Protein AF-A0A382P2Y1-F1 (afdb_monomer_lite)

Secondary structure (DSSP, 8-state):
----GGGS-----SS-SS--HHHHHHHHHHHHHHTTHHHHHHHHTTTSPB-----PPPPSSS---HHHHHHHHHHHHHHHHHHHTT-B------

InterPro domains:
  IPR001412 Aminoacyl-tRNA synthetase, class I, conserved site [PS00178] (58-69)
  IPR002300 Aminoacyl-tRNA synthetase, class Ia [PF00133] (29-94)
  IPR014729 Rossmann-like alpha/beta/alpha sandwich fold [G3DSA:3.40.50.620] (14-94)
  IPR050081 Isoleucine--tRNA ligase [PTHR42765] (2-94)

Organism: NCBI:txid408172

Radius of gyration: 20.78 Å; chains: 1; bounding box: 55×50×34 Å

Sequence (94 aa):
MSDYKSTLNLPATDFPMKANLANREGGFLDEWYDKDLYRQIRQRFKGSPIFVLHDGPPYANGDIHIGHAVNKVLKDVIVKSKTLSGFDAPYVPG

Foldseek 3Di:
DDDCVVVDPDDDDPDDPDPVCVVCVVVVVVVCVVVVVLVVLLVVLPPWAADEDDADADPPDDDDDPVNVVVVVVVVVVLVVCSVVRHNYDDDHD

Structure (mmCIF, N/CA/C/O backbone):
data_AF-A0A382P2Y1-F1
#
_entry.id   AF-A0A382P2Y1-F1
#
loop_
_atom_site.group_PDB
_atom_site.id
_atom_site.type_symbol
_atom_site.label_atom_id
_atom_site.label_alt_id
_atom_site.label_comp_id
_atom_site.label_asym_id
_atom_site.label_entity_id
_atom_site.label_seq_id
_atom_site.pdbx_PDB_ins_code
_atom_site.Cartn_x
_atom_site.Cartn_y
_atom_site.Cartn_z
_atom_site.occupancy
_atom_site.B_iso_or_equiv
_atom_site.auth_seq_id
_atom_site.auth_comp_id
_atom_site.auth_asym_id
_atom_site.auth_atom_id
_atom_site.pdbx_PDB_model_num
ATOM 1 N N . MET A 1 1 ? 40.228 -29.452 -16.465 1.00 57.06 1 MET A N 1
ATOM 2 C CA . MET A 1 1 ? 39.833 -28.924 -15.141 1.00 57.06 1 MET A CA 1
ATOM 3 C C . MET A 1 1 ? 38.484 -29.519 -14.804 1.00 57.06 1 MET A C 1
ATOM 5 O O . MET A 1 1 ? 37.596 -29.426 -15.639 1.00 57.06 1 MET A O 1
ATOM 9 N N . SER A 1 2 ? 38.359 -30.181 -13.657 1.00 72.25 2 SER A N 1
ATOM 10 C CA . SER A 1 2 ? 37.089 -30.758 -13.204 1.00 72.25 2 SER A CA 1
ATOM 11 C C . SER A 1 2 ? 36.100 -29.643 -12.854 1.00 72.25 2 SER A C 1
ATOM 13 O O . SER A 1 2 ? 36.484 -28.678 -12.194 1.00 72.25 2 SER A O 1
ATOM 15 N N . ASP A 1 3 ? 34.855 -29.760 -13.314 1.00 80.12 3 ASP A N 1
ATOM 16 C CA . ASP A 1 3 ? 33.776 -28.824 -12.992 1.00 80.12 3 ASP A CA 1
ATOM 17 C C . ASP A 1 3 ? 33.154 -29.190 -11.634 1.00 80.12 3 ASP A C 1
ATOM 19 O O . ASP A 1 3 ? 32.514 -30.230 -11.496 1.00 80.12 3 ASP A O 1
ATOM 23 N N . TYR A 1 4 ? 33.372 -28.344 -10.624 1.00 88.50 4 TYR A N 1
ATOM 24 C CA . TYR A 1 4 ? 32.837 -28.505 -9.265 1.00 88.50 4 TYR A CA 1
ATOM 25 C C . TYR A 1 4 ? 31.506 -27.765 -9.061 1.00 88.50 4 TYR A C 1
ATOM 27 O O . TYR A 1 4 ? 30.965 -27.747 -7.958 1.00 88.50 4 TYR A O 1
ATOM 35 N N . LYS A 1 5 ? 30.951 -27.126 -10.101 1.00 84.19 5 LYS A N 1
ATOM 36 C CA . LYS A 1 5 ? 29.736 -26.307 -9.976 1.00 84.19 5 LYS A CA 1
ATOM 37 C C . LYS A 1 5 ? 28.532 -27.109 -9.474 1.00 84.19 5 LYS A C 1
ATOM 39 O O . LYS A 1 5 ? 27.717 -26.570 -8.733 1.00 84.19 5 LYS A O 1
ATOM 44 N N . SER A 1 6 ? 28.439 -28.388 -9.835 1.00 86.06 6 SER A N 1
ATOM 45 C CA . SER A 1 6 ? 27.362 -29.293 -9.411 1.00 86.06 6 SER A CA 1
ATOM 46 C C . SER A 1 6 ? 27.478 -29.770 -7.960 1.00 86.06 6 SER A C 1
ATOM 48 O O . SER A 1 6 ? 26.501 -30.280 -7.419 1.00 86.06 6 SER A O 1
ATOM 50 N N . THR A 1 7 ? 28.636 -29.599 -7.311 1.00 90.94 7 THR A N 1
ATOM 51 C CA . THR A 1 7 ? 28.843 -30.003 -5.910 1.00 90.94 7 THR A CA 1
ATOM 52 C C . THR A 1 7 ? 28.551 -28.875 -4.918 1.00 90.94 7 THR A C 1
ATOM 54 O O . THR A 1 7 ? 28.676 -29.072 -3.711 1.00 90.94 7 THR A O 1
ATOM 57 N N . LEU A 1 8 ? 28.203 -27.680 -5.405 1.00 90.06 8 LEU A N 1
ATOM 58 C CA . LEU A 1 8 ? 27.936 -26.501 -4.584 1.00 90.06 8 LEU A CA 1
ATOM 59 C C . LEU A 1 8 ? 26.432 -26.335 -4.341 1.00 90.06 8 LEU A C 1
ATOM 61 O O . LEU A 1 8 ? 25.635 -26.369 -5.275 1.00 90.06 8 LEU A O 1
ATOM 65 N N . ASN A 1 9 ? 26.046 -26.080 -3.089 1.00 92.31 9 ASN A N 1
ATOM 66 C CA . ASN A 1 9 ? 24.673 -25.724 -2.733 1.00 92.31 9 ASN A CA 1
ATOM 67 C C . ASN A 1 9 ? 24.448 -24.216 -2.940 1.00 92.31 9 ASN A C 1
ATOM 69 O O . ASN A 1 9 ? 24.586 -23.420 -2.009 1.00 92.31 9 ASN A O 1
ATOM 73 N N . LEU A 1 10 ? 24.196 -23.819 -4.187 1.00 92.31 10 LEU A N 1
ATOM 74 C CA . LEU A 1 10 ? 24.000 -22.418 -4.555 1.00 92.31 10 LEU A CA 1
ATOM 75 C C . LEU A 1 10 ? 22.546 -21.971 -4.324 1.00 92.31 10 LEU A C 1
ATOM 77 O O . LEU A 1 10 ? 21.626 -22.753 -4.564 1.00 92.31 10 LEU A O 1
ATOM 81 N N . PRO A 1 11 ? 22.312 -20.704 -3.928 1.00 93.12 11 PRO A N 1
ATOM 82 C CA . PRO A 1 11 ? 20.963 -20.159 -3.850 1.00 93.12 11 PRO A CA 1
ATOM 83 C C . PRO A 1 11 ? 20.266 -20.197 -5.214 1.00 93.12 11 PRO A C 1
ATOM 85 O O . PRO A 1 11 ? 20.814 -19.726 -6.212 1.00 93.12 11 PRO A O 1
ATOM 88 N N . ALA A 1 12 ? 19.039 -20.710 -5.236 1.00 90.62 12 ALA A N 1
ATOM 89 C CA . ALA A 1 12 ? 18.166 -20.714 -6.402 1.00 90.62 12 ALA A CA 1
ATOM 90 C C . ALA A 1 12 ? 16.816 -20.098 -6.024 1.00 90.62 12 ALA A C 1
ATOM 92 O O . ALA A 1 12 ? 16.244 -20.419 -4.982 1.00 90.62 12 ALA A O 1
ATOM 93 N N . THR A 1 13 ? 16.320 -19.185 -6.856 1.00 95.88 13 THR A N 1
ATOM 94 C CA . THR A 1 13 ? 15.006 -18.568 -6.680 1.00 95.88 13 THR A CA 1
ATOM 95 C C . THR A 1 13 ? 14.443 -18.143 -8.026 1.00 95.88 13 THR A C 1
ATOM 97 O O . THR A 1 13 ? 15.176 -17.637 -8.877 1.00 95.88 13 THR A O 1
ATOM 100 N N . ASP A 1 14 ? 13.133 -18.299 -8.184 1.00 94.88 1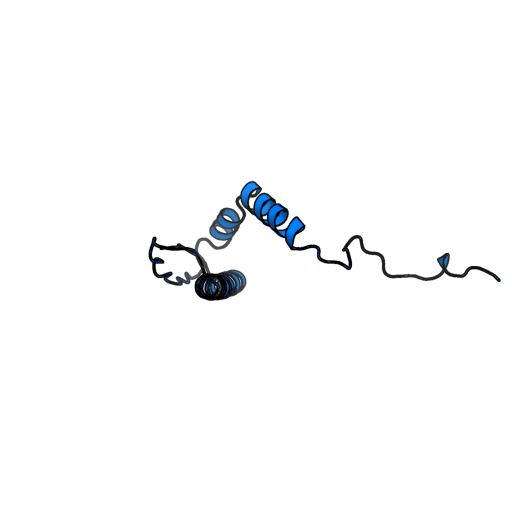4 ASP A N 1
ATOM 101 C CA . ASP A 1 14 ? 12.388 -17.743 -9.314 1.00 94.88 14 ASP A CA 1
ATOM 102 C C . ASP A 1 14 ? 12.128 -16.236 -9.140 1.00 94.88 14 ASP A C 1
ATOM 104 O O . ASP A 1 14 ? 11.607 -15.579 -10.041 1.00 94.88 14 ASP A O 1
ATOM 108 N N . PHE A 1 15 ? 12.483 -15.663 -7.978 1.00 94.56 15 PHE A N 1
ATOM 109 C CA . PHE A 1 15 ? 12.339 -14.237 -7.721 1.00 94.56 15 PHE A CA 1
ATOM 110 C C . PHE A 1 15 ? 13.298 -13.436 -8.616 1.00 94.56 15 PHE A C 1
ATOM 112 O O . PHE A 1 15 ? 14.521 -13.535 -8.467 1.00 94.56 15 PHE A O 1
ATOM 119 N N . PRO A 1 16 ? 12.777 -12.611 -9.541 1.00 93.44 16 PRO A N 1
ATOM 120 C CA . PRO A 1 16 ? 13.621 -11.899 -10.479 1.00 93.44 16 PRO A CA 1
ATOM 121 C C . PRO A 1 16 ? 14.410 -10.807 -9.759 1.00 93.44 16 PRO A C 1
ATOM 123 O O . PRO A 1 16 ? 13.863 -10.017 -8.993 1.00 93.44 16 PRO A O 1
ATOM 126 N N . MET A 1 17 ? 15.699 -10.701 -10.078 1.00 94.06 17 MET A N 1
ATOM 127 C CA . MET A 1 17 ? 16.557 -9.646 -9.528 1.00 94.06 17 MET A CA 1
ATOM 128 C C . MET A 1 17 ? 16.106 -8.239 -9.962 1.00 94.06 17 MET A C 1
ATOM 130 O O . MET A 1 17 ? 16.272 -7.274 -9.220 1.00 94.06 17 MET A O 1
ATOM 134 N N . LYS A 1 18 ? 15.520 -8.103 -11.161 1.00 94.50 18 LYS A N 1
ATOM 135 C CA . LYS A 1 18 ? 14.927 -6.846 -11.641 1.00 94.50 18 LYS A CA 1
ATOM 136 C C . LYS A 1 18 ? 13.443 -6.799 -11.290 1.00 94.50 18 LYS A C 1
ATOM 138 O O . LYS A 1 18 ? 12.691 -7.691 -11.670 1.00 94.50 18 LYS A O 1
ATOM 143 N N . ALA A 1 19 ? 13.014 -5.714 -10.648 1.00 93.06 19 ALA A N 1
ATOM 144 C CA . ALA A 1 19 ? 11.637 -5.587 -10.180 1.00 93.06 19 ALA A CA 1
ATOM 145 C C . ALA A 1 19 ? 10.613 -5.460 -11.323 1.00 93.06 19 ALA A C 1
ATOM 147 O O . ALA A 1 19 ? 9.587 -6.127 -11.277 1.00 93.06 19 ALA A O 1
ATOM 148 N N . ASN A 1 20 ? 10.901 -4.651 -12.354 1.00 94.06 20 ASN A N 1
ATOM 149 C CA . ASN A 1 20 ? 9.997 -4.380 -13.487 1.00 94.06 20 ASN A CA 1
ATOM 150 C C . ASN A 1 20 ? 8.588 -3.898 -13.059 1.00 94.06 20 ASN A C 1
ATOM 152 O O . ASN A 1 20 ? 7.575 -4.343 -13.597 1.00 94.06 20 ASN A O 1
ATOM 156 N N . LEU A 1 21 ? 8.531 -3.010 -12.057 1.00 94.25 21 LEU A N 1
ATOM 157 C CA . LEU A 1 21 ? 7.292 -2.633 -11.363 1.00 94.25 21 LEU A CA 1
ATOM 158 C C . LEU A 1 21 ? 6.237 -2.004 -12.275 1.00 94.25 21 LEU A C 1
ATOM 160 O O . LEU A 1 21 ? 5.088 -2.417 -12.201 1.00 94.25 21 LEU A O 1
ATOM 164 N N . ALA A 1 22 ? 6.629 -1.130 -13.207 1.00 94.62 22 ALA A N 1
ATOM 165 C CA . ALA A 1 22 ? 5.693 -0.485 -14.136 1.00 94.62 22 ALA A CA 1
ATOM 166 C C . ALA A 1 22 ? 4.807 -1.479 -14.917 1.00 94.62 22 ALA A C 1
ATOM 168 O O . ALA A 1 22 ? 3.687 -1.143 -15.281 1.00 94.62 22 ALA A O 1
ATOM 169 N N . ASN A 1 23 ? 5.293 -2.706 -15.147 1.00 92.44 23 ASN A N 1
ATOM 170 C CA . ASN A 1 23 ? 4.531 -3.771 -15.802 1.00 92.44 23 ASN A CA 1
ATOM 171 C C . ASN A 1 23 ? 3.848 -4.728 -14.808 1.00 92.44 23 ASN A C 1
ATOM 173 O O . ASN A 1 23 ? 2.840 -5.340 -15.141 1.00 92.44 23 ASN A O 1
ATOM 177 N N . ARG A 1 24 ? 4.412 -4.911 -13.606 1.00 94.31 24 ARG A N 1
ATOM 178 C CA . ARG A 1 24 ? 3.934 -5.904 -12.625 1.00 94.31 24 ARG A CA 1
ATOM 179 C C . ARG A 1 24 ? 2.879 -5.365 -11.670 1.00 94.31 24 ARG A C 1
ATOM 181 O O . ARG A 1 24 ? 2.022 -6.131 -11.248 1.00 94.31 24 ARG A O 1
ATOM 188 N N . GLU A 1 25 ? 2.943 -4.082 -11.323 1.00 95.88 25 GLU A N 1
ATOM 189 C CA . GLU A 1 25 ? 2.044 -3.471 -10.338 1.00 95.88 25 GLU A CA 1
ATOM 190 C C . GLU A 1 25 ? 0.577 -3.571 -10.761 1.00 95.88 25 GLU A C 1
ATOM 192 O O . GLU A 1 25 ? -0.259 -3.890 -9.922 1.00 95.88 25 GLU A O 1
ATOM 197 N N . GLY A 1 26 ? 0.279 -3.404 -12.056 1.00 96.25 26 GLY A N 1
ATOM 198 C CA . GLY A 1 26 ? -1.071 -3.606 -12.593 1.00 96.25 26 GLY A CA 1
ATOM 199 C C . GLY A 1 26 ? -1.617 -5.003 -12.287 1.00 96.25 26 GLY A C 1
ATOM 200 O O . GLY A 1 26 ? -2.682 -5.125 -11.696 1.00 96.25 26 GLY A O 1
ATOM 201 N N . GLY A 1 27 ? -0.827 -6.049 -12.552 1.00 96.81 27 GLY A N 1
ATOM 202 C CA . GLY A 1 27 ? -1.233 -7.429 -12.267 1.00 96.81 27 GLY A CA 1
ATOM 203 C C . GLY A 1 27 ? -1.420 -7.728 -10.775 1.00 96.81 27 GLY A C 1
ATOM 204 O O . GLY A 1 27 ? -2.266 -8.542 -10.417 1.00 96.81 27 GLY A O 1
ATOM 205 N N . PHE A 1 28 ? -0.676 -7.059 -9.885 1.00 95.75 28 PHE A N 1
ATOM 206 C CA . PHE A 1 28 ? -0.909 -7.181 -8.440 1.00 95.75 28 PHE A CA 1
ATOM 207 C C . PHE A 1 28 ? -2.253 -6.578 -8.027 1.00 95.75 28 PHE A C 1
ATOM 209 O O . PHE A 1 28 ? -2.945 -7.155 -7.191 1.00 95.75 28 PHE A O 1
ATOM 216 N N . LEU A 1 29 ? -2.619 -5.430 -8.605 1.00 96.62 29 LEU A N 1
ATOM 217 C CA . LEU A 1 29 ? -3.910 -4.796 -8.348 1.00 96.62 29 LEU A CA 1
ATOM 218 C C . LEU A 1 29 ? -5.057 -5.668 -8.859 1.00 96.62 29 LEU A C 1
ATOM 220 O O . LEU A 1 29 ? -6.002 -5.898 -8.108 1.00 96.62 29 LEU A O 1
ATOM 224 N N . ASP A 1 30 ? -4.941 -6.195 -10.079 1.00 97.69 30 ASP A N 1
ATOM 225 C CA . ASP A 1 30 ? -5.935 -7.099 -10.666 1.00 97.69 30 ASP A CA 1
ATOM 226 C C . ASP A 1 30 ? -6.152 -8.326 -9.771 1.00 97.69 30 ASP A C 1
ATOM 228 O O . ASP A 1 30 ? -7.280 -8.628 -9.389 1.00 97.69 30 ASP A O 1
ATOM 232 N N . GLU A 1 31 ? -5.070 -8.961 -9.308 1.00 97.94 31 GLU A N 1
ATOM 233 C CA . GLU A 1 31 ? -5.147 -10.090 -8.377 1.00 97.94 31 GLU A CA 1
ATOM 234 C C . GLU A 1 31 ? -5.851 -9.717 -7.058 1.00 97.94 31 GLU A C 1
ATOM 236 O O . GLU A 1 31 ? -6.616 -10.513 -6.504 1.00 97.94 31 GLU A O 1
ATOM 241 N N . TRP A 1 32 ? -5.597 -8.521 -6.518 1.00 97.44 32 TRP A N 1
ATOM 242 C CA . TRP A 1 32 ? -6.259 -8.059 -5.295 1.00 97.44 32 TRP A CA 1
ATOM 243 C C . TRP A 1 32 ? -7.753 -7.810 -5.504 1.00 97.44 32 TRP A C 1
ATOM 245 O O . TRP A 1 32 ? -8.539 -8.125 -4.602 1.00 97.44 32 TRP A O 1
ATOM 255 N N . TYR A 1 33 ? -8.141 -7.268 -6.662 1.00 97.06 33 TYR A N 1
ATOM 256 C CA . TYR A 1 33 ? -9.538 -7.044 -7.026 1.00 97.06 33 TYR A CA 1
ATOM 257 C C . TYR A 1 33 ? -10.277 -8.359 -7.262 1.00 97.06 33 TYR A C 1
ATOM 259 O O . TYR A 1 33 ? -11.336 -8.560 -6.669 1.00 97.06 33 TYR A O 1
ATOM 267 N N . ASP A 1 34 ? -9.690 -9.281 -8.024 1.00 98.25 34 ASP A N 1
ATOM 268 C CA . ASP A 1 34 ? -10.266 -10.600 -8.306 1.00 98.25 34 ASP A CA 1
ATOM 269 C C . ASP A 1 34 ? -10.516 -11.400 -7.023 1.00 98.25 34 ASP A C 1
ATOM 271 O O . ASP A 1 34 ? -11.506 -12.124 -6.895 1.00 98.25 34 ASP A O 1
ATOM 275 N N . LYS A 1 35 ? -9.631 -11.248 -6.032 1.00 98.06 35 LYS A N 1
ATOM 276 C CA . LYS A 1 35 ? -9.778 -11.884 -4.719 1.00 98.06 35 LYS A CA 1
ATOM 277 C C . LYS A 1 35 ? -10.725 -11.137 -3.782 1.00 98.06 35 LYS A C 1
ATOM 279 O O . LYS A 1 35 ? -11.006 -11.662 -2.708 1.00 98.06 35 LYS A O 1
ATOM 284 N N . ASP A 1 36 ? -11.187 -9.933 -4.107 1.00 97.44 36 ASP A N 1
ATOM 285 C CA . ASP A 1 36 ? -11.907 -9.059 -3.168 1.00 97.44 36 ASP A CA 1
ATOM 286 C C . ASP A 1 36 ? -11.126 -8.897 -1.839 1.00 97.44 36 ASP A C 1
ATOM 288 O O . ASP A 1 36 ? -11.658 -8.997 -0.725 1.00 97.44 36 ASP A O 1
ATOM 292 N N . LEU A 1 37 ? -9.799 -8.717 -1.952 1.00 97.25 37 LEU A N 1
ATOM 293 C CA . LEU A 1 37 ? -8.859 -8.792 -0.827 1.00 97.25 37 LEU A CA 1
ATOM 294 C C . LEU A 1 37 ? -9.220 -7.806 0.289 1.00 97.25 37 LEU A C 1
ATOM 296 O O . LEU A 1 37 ? -9.149 -8.140 1.474 1.00 97.25 37 LEU A O 1
ATOM 300 N N . TYR A 1 38 ? -9.646 -6.595 -0.076 1.00 96.62 38 TYR A N 1
ATOM 301 C CA . TYR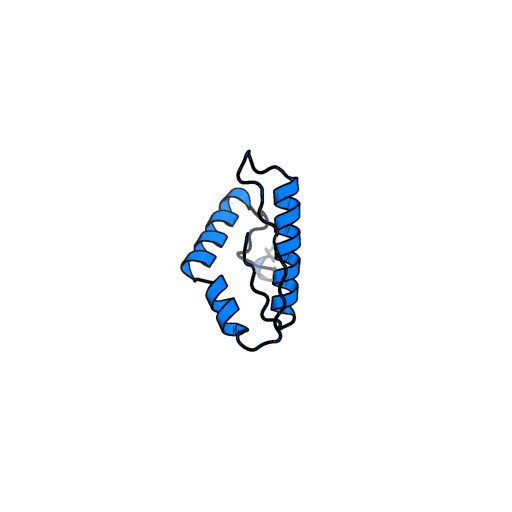 A 1 38 ? -10.050 -5.588 0.901 1.00 96.62 38 TYR A CA 1
ATOM 302 C C . TYR A 1 38 ? -11.219 -6.073 1.767 1.00 96.62 38 TYR A C 1
ATOM 304 O O . TYR A 1 38 ? -11.163 -5.953 2.995 1.00 96.62 38 TYR A O 1
ATOM 312 N N . ARG A 1 39 ? -12.247 -6.684 1.164 1.00 96.69 39 ARG A N 1
ATOM 313 C CA . ARG A 1 39 ? -13.389 -7.226 1.907 1.00 96.69 39 ARG A CA 1
ATOM 314 C C . ARG A 1 39 ? -12.980 -8.384 2.806 1.00 96.69 39 ARG A C 1
ATOM 316 O O . ARG A 1 39 ? -13.453 -8.442 3.940 1.00 96.69 39 ARG A O 1
ATOM 323 N N . GLN A 1 40 ? -12.088 -9.262 2.348 1.00 98.00 40 GLN A N 1
ATOM 324 C CA . GLN A 1 40 ? -11.558 -10.340 3.189 1.00 98.00 40 GLN A CA 1
ATOM 325 C C . GLN A 1 40 ? -10.852 -9.785 4.432 1.00 98.00 40 GLN A C 1
ATOM 327 O O . GLN A 1 40 ? -11.098 -10.248 5.546 1.00 98.00 40 GLN A O 1
ATOM 332 N N . ILE A 1 41 ? -10.037 -8.737 4.268 1.00 97.31 41 ILE A N 1
ATOM 333 C CA . ILE A 1 41 ? -9.396 -8.043 5.391 1.00 97.31 41 ILE A CA 1
ATOM 334 C C . ILE A 1 41 ? -10.461 -7.462 6.335 1.00 97.31 41 ILE A C 1
ATOM 336 O O . ILE A 1 41 ? -10.376 -7.673 7.544 1.00 97.31 41 ILE A O 1
ATOM 340 N N . ARG A 1 42 ? -11.493 -6.782 5.813 1.00 96.25 42 ARG A N 1
ATOM 341 C CA . ARG A 1 42 ? -12.586 -6.241 6.647 1.00 96.25 42 ARG A CA 1
ATOM 342 C C . ARG A 1 42 ? -13.305 -7.331 7.439 1.00 96.25 42 ARG A C 1
ATOM 344 O O . ARG A 1 42 ? -13.586 -7.154 8.618 1.00 96.25 42 ARG A O 1
ATOM 351 N N . GLN A 1 43 ? -13.569 -8.479 6.820 1.00 97.56 43 GLN A N 1
ATOM 352 C CA . GLN A 1 43 ? -14.187 -9.615 7.503 1.00 97.56 43 GLN A CA 1
ATOM 353 C C . GLN A 1 43 ? -13.281 -10.190 8.596 1.00 97.56 43 GLN A C 1
ATOM 355 O O . GLN A 1 43 ? -13.763 -10.487 9.687 1.00 97.56 43 GLN A O 1
ATOM 360 N N . ARG A 1 44 ? -11.973 -10.305 8.334 1.00 97.75 44 ARG A N 1
ATOM 361 C CA . ARG A 1 44 ? -10.995 -10.874 9.273 1.00 97.75 44 ARG A CA 1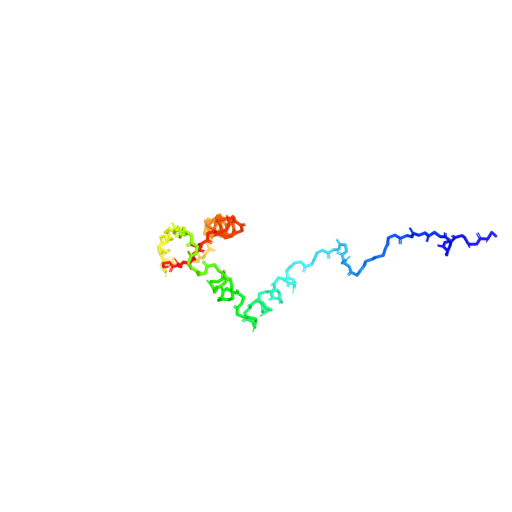
ATOM 362 C C . ARG A 1 44 ? -10.878 -10.094 10.583 1.00 97.75 44 ARG A C 1
ATOM 364 O O . ARG A 1 44 ? -10.615 -10.717 11.616 1.00 97.75 44 ARG A O 1
ATOM 371 N N . PHE A 1 45 ? -11.036 -8.773 10.527 1.00 97.31 45 PHE A N 1
ATOM 372 C CA . PHE A 1 45 ? -10.914 -7.868 11.676 1.00 97.31 45 PHE A CA 1
ATOM 373 C C . PHE A 1 45 ? -12.261 -7.392 12.230 1.00 97.31 45 PHE A C 1
ATOM 375 O O . PHE A 1 45 ? -12.289 -6.581 13.150 1.00 97.31 45 PHE A O 1
ATOM 382 N N . LYS A 1 46 ? -13.386 -7.917 11.730 1.00 97.06 46 LYS A N 1
ATOM 383 C CA . LYS A 1 46 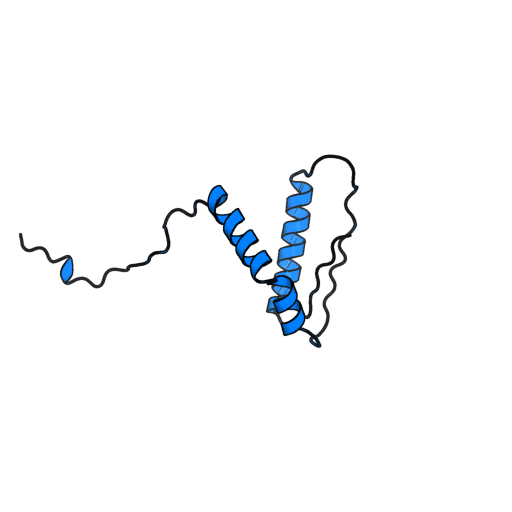? -14.711 -7.564 12.244 1.00 97.06 46 LYS A CA 1
ATOM 384 C C . LYS A 1 46 ? -14.797 -7.840 13.751 1.00 97.06 46 LYS A C 1
ATOM 386 O O . LYS A 1 46 ? -14.602 -8.970 14.191 1.00 97.06 46 LYS A O 1
ATOM 391 N N . GLY A 1 47 ? -15.141 -6.811 14.526 1.00 96.75 47 GLY A N 1
ATOM 392 C CA . GLY A 1 47 ? -15.258 -6.884 15.989 1.00 96.75 47 GLY A CA 1
ATOM 393 C C . GLY A 1 47 ? -13.969 -6.570 16.758 1.00 96.75 47 GLY A C 1
ATOM 394 O O . GLY A 1 47 ? -14.015 -6.475 17.983 1.00 96.75 47 GLY A O 1
ATOM 395 N N . SER A 1 48 ? -12.841 -6.361 16.069 1.00 97.75 48 SER A N 1
ATOM 396 C CA . SER A 1 48 ? -11.641 -5.777 16.673 1.00 97.75 48 SER A CA 1
ATOM 397 C C . SER A 1 48 ? -11.863 -4.308 17.067 1.00 97.75 48 SER A C 1
ATOM 399 O O . SER A 1 48 ? -12.782 -3.661 16.554 1.00 97.75 48 SER A O 1
ATOM 401 N N . PRO A 1 49 ? -10.999 -3.731 17.928 1.00 98.19 49 PRO A N 1
ATOM 402 C CA . PRO A 1 49 ? -11.000 -2.295 18.185 1.00 98.19 49 PRO A CA 1
ATOM 403 C C . PRO A 1 49 ? -10.923 -1.501 16.878 1.00 98.19 49 PRO A C 1
ATOM 405 O O . PRO A 1 49 ? -10.062 -1.759 16.035 1.00 98.19 49 PRO A O 1
ATOM 408 N N . ILE A 1 50 ? -11.830 -0.541 16.712 1.00 97.38 50 ILE A N 1
ATOM 409 C CA . ILE A 1 50 ? -11.950 0.233 15.476 1.00 97.38 50 ILE A CA 1
ATOM 410 C C . ILE A 1 50 ? -10.921 1.367 15.477 1.00 97.38 50 ILE A C 1
ATOM 412 O O . ILE A 1 50 ? -10.752 2.070 16.475 1.00 97.38 50 ILE A O 1
ATOM 416 N N . PHE A 1 51 ? -10.263 1.579 14.339 1.00 97.44 51 PHE A N 1
ATOM 417 C CA . PHE A 1 51 ? -9.438 2.757 14.082 1.00 97.44 51 PHE A CA 1
ATOM 418 C C . PHE A 1 51 ? -9.932 3.461 12.818 1.00 97.44 51 PHE A C 1
ATOM 420 O O . PHE A 1 51 ? -9.840 2.913 11.725 1.00 97.44 51 PHE A O 1
ATOM 427 N N . VAL A 1 52 ? -10.428 4.691 12.945 1.00 95.06 52 VAL A N 1
ATOM 428 C CA . VAL A 1 52 ? -10.900 5.474 11.796 1.00 95.06 52 VAL A CA 1
ATOM 429 C C . VAL A 1 52 ? -9.898 6.576 11.486 1.00 95.06 52 VAL A C 1
ATOM 431 O O . VAL A 1 52 ? -9.613 7.421 12.332 1.00 95.06 52 VAL A O 1
ATOM 434 N N . LEU A 1 53 ? -9.390 6.583 10.254 1.00 94.38 53 LEU A N 1
ATOM 435 C CA . LEU A 1 53 ? -8.677 7.724 9.693 1.00 94.38 53 LEU A CA 1
ATOM 436 C C . LEU A 1 53 ? -9.640 8.476 8.777 1.00 94.38 53 LEU A C 1
ATOM 438 O O . LEU A 1 53 ? -10.026 7.964 7.730 1.00 94.38 53 LEU A O 1
ATOM 442 N N . HIS A 1 54 ? -10.026 9.688 9.173 1.00 90.75 54 HIS A N 1
ATOM 443 C CA . HIS A 1 54 ? -10.885 10.534 8.349 1.00 90.75 54 HIS A CA 1
ATOM 444 C C . HIS A 1 54 ? -10.107 11.071 7.143 1.00 90.75 54 HIS A C 1
ATOM 446 O O . HIS A 1 54 ? -9.134 11.816 7.285 1.00 90.75 54 HIS A O 1
ATOM 452 N N . ASP A 1 55 ? -10.539 10.682 5.947 1.00 87.25 55 ASP A N 1
ATOM 453 C CA . ASP A 1 55 ? -10.007 11.178 4.687 1.00 87.25 55 ASP A CA 1
ATOM 454 C C . ASP A 1 55 ? -10.847 12.369 4.215 1.00 87.25 55 ASP A C 1
ATOM 456 O O . ASP A 1 55 ? -12.029 12.224 3.923 1.00 87.25 55 ASP A O 1
ATOM 460 N N . GLY A 1 56 ? -10.253 13.564 4.181 1.00 84.06 56 GLY A N 1
ATOM 461 C CA . GLY A 1 56 ? -10.928 14.737 3.626 1.00 84.06 56 GLY A CA 1
ATOM 462 C C . GLY A 1 56 ? -11.168 14.568 2.118 1.00 84.06 56 GLY A C 1
ATOM 463 O O . GLY A 1 56 ? -10.237 14.127 1.431 1.00 84.06 56 GLY A O 1
ATOM 464 N N . PRO A 1 57 ? -12.362 14.920 1.602 1.00 82.19 57 PRO A N 1
ATOM 465 C CA . PRO A 1 57 ? -12.665 14.802 0.182 1.00 82.19 57 PRO A CA 1
ATOM 466 C C . PRO A 1 57 ? -11.695 15.677 -0.623 1.00 82.19 57 PRO A C 1
ATOM 468 O O . PRO A 1 57 ? -11.507 16.852 -0.279 1.00 82.19 57 PRO A O 1
ATOM 471 N N . PRO A 1 58 ? -11.035 15.145 -1.667 1.00 82.25 58 PRO A N 1
ATOM 472 C CA . PRO A 1 58 ? -10.291 15.994 -2.580 1.00 82.25 58 PRO A CA 1
ATOM 473 C C . PRO A 1 58 ? -11.271 16.903 -3.329 1.00 82.25 58 PRO A C 1
ATOM 475 O O . PRO A 1 58 ? -12.423 16.543 -3.572 1.00 82.25 58 PRO A O 1
ATOM 478 N N . TYR A 1 59 ? -10.810 18.082 -3.745 1.00 82.00 59 TYR A N 1
ATOM 479 C CA . TYR A 1 59 ? -11.574 18.849 -4.722 1.00 82.00 59 TYR A CA 1
ATOM 480 C C . TYR A 1 59 ? -11.667 18.038 -6.016 1.00 82.00 59 TYR A C 1
ATOM 482 O O . TYR A 1 59 ? -10.650 17.593 -6.540 1.00 82.00 59 TYR A O 1
ATOM 490 N N . ALA A 1 60 ? -12.875 17.877 -6.553 1.00 83.44 60 ALA A N 1
ATOM 491 C CA . ALA A 1 60 ? -13.126 17.125 -7.785 1.00 83.44 60 ALA A CA 1
ATOM 492 C C . ALA A 1 60 ? -12.722 17.891 -9.067 1.00 83.44 60 ALA A C 1
ATOM 494 O O . ALA A 1 60 ? -13.277 17.651 -10.135 1.00 83.44 60 ALA A O 1
ATOM 495 N N . ASN A 1 61 ? -11.78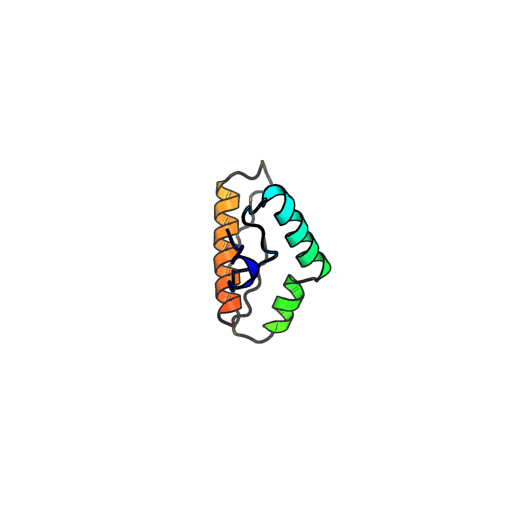5 18.838 -8.957 1.00 86.81 61 ASN A N 1
ATOM 496 C CA . ASN A 1 61 ? -11.355 19.717 -10.040 1.00 86.81 61 ASN A CA 1
ATOM 497 C C . ASN A 1 61 ? -9.845 19.578 -10.263 1.00 86.81 61 ASN A C 1
ATOM 499 O O . ASN A 1 61 ? -9.070 19.678 -9.312 1.00 86.81 61 ASN A O 1
ATOM 503 N N . GLY A 1 62 ? -9.438 19.459 -11.528 1.00 87.44 62 GLY A N 1
ATOM 504 C CA . GLY A 1 62 ? -8.033 19.381 -11.930 1.00 87.44 62 GLY A CA 1
ATOM 505 C C . GLY A 1 62 ? -7.410 17.991 -11.779 1.00 87.44 62 GLY A C 1
ATOM 506 O O . GLY A 1 62 ? -8.017 17.062 -11.248 1.00 87.44 62 GLY A O 1
ATOM 507 N N . ASP A 1 63 ? -6.184 17.862 -12.283 1.00 94.38 63 ASP A N 1
ATOM 508 C CA . ASP A 1 63 ? -5.452 16.598 -12.291 1.00 94.38 63 ASP A CA 1
ATOM 509 C C . ASP A 1 63 ? -4.777 16.292 -10.947 1.00 94.38 63 ASP A C 1
ATOM 511 O O . ASP A 1 63 ? -4.366 17.169 -10.177 1.00 94.38 63 ASP A O 1
ATOM 515 N N . ILE A 1 64 ? -4.582 14.999 -10.696 1.00 91.69 64 ILE A N 1
ATOM 516 C CA . ILE A 1 64 ? -3.845 14.503 -9.537 1.00 91.69 64 ILE A CA 1
ATOM 517 C C . ILE A 1 64 ? -2.359 14.852 -9.690 1.00 91.69 64 ILE A C 1
ATOM 519 O O . ILE A 1 64 ? -1.638 14.274 -10.496 1.00 91.69 64 ILE A O 1
ATOM 523 N N . HIS A 1 65 ? -1.872 15.761 -8.851 1.00 93.62 65 HIS A N 1
ATOM 524 C CA . HIS A 1 65 ? -0.439 16.036 -8.698 1.00 93.62 65 HIS A CA 1
ATOM 525 C C . HIS A 1 65 ? 0.231 15.209 -7.581 1.00 93.62 65 HIS A C 1
ATOM 527 O O . HIS A 1 65 ? -0.434 14.613 -6.733 1.00 93.62 65 HIS A O 1
ATOM 533 N N . ILE A 1 66 ? 1.565 15.276 -7.483 1.00 95.94 66 ILE A N 1
ATOM 534 C CA . ILE A 1 66 ? 2.375 14.521 -6.503 1.00 95.94 66 ILE A CA 1
ATOM 535 C C . ILE A 1 66 ? 1.926 14.695 -5.041 1.00 95.94 66 ILE A C 1
ATOM 537 O O . ILE A 1 66 ? 1.950 13.740 -4.272 1.00 95.94 66 ILE A O 1
ATOM 541 N N . GLY A 1 67 ? 1.440 15.882 -4.657 1.00 94.19 67 GLY A N 1
ATOM 542 C CA . GLY A 1 67 ? 0.875 16.111 -3.320 1.00 94.19 67 GLY A CA 1
ATOM 543 C C . GLY A 1 67 ? -0.298 15.182 -2.965 1.00 94.19 67 GLY A C 1
ATOM 544 O O . GLY A 1 67 ? -0.388 14.724 -1.827 1.00 94.19 67 GLY A O 1
ATOM 545 N N . HIS A 1 68 ? -1.148 14.827 -3.934 1.00 94.06 68 HIS A N 1
ATOM 546 C CA . HIS A 1 68 ? -2.213 13.844 -3.728 1.00 94.06 68 HIS A CA 1
ATOM 547 C C . HIS A 1 68 ? -1.636 12.445 -3.509 1.00 94.06 68 HIS A C 1
ATOM 549 O O . HIS A 1 68 ? -2.061 11.752 -2.587 1.00 94.06 68 HIS A O 1
ATOM 555 N N . ALA A 1 69 ? -0.637 12.052 -4.307 1.00 94.44 69 ALA A N 1
ATOM 556 C CA . ALA A 1 69 ? 0.023 10.759 -4.160 1.00 94.44 69 ALA A CA 1
ATOM 557 C C . ALA A 1 69 ? 0.656 10.622 -2.768 1.00 94.44 69 ALA A C 1
ATOM 559 O O . ALA A 1 69 ? 0.384 9.654 -2.064 1.00 94.44 69 ALA A O 1
ATOM 560 N N . VAL A 1 70 ? 1.407 11.634 -2.320 1.00 96.75 70 VAL A N 1
ATOM 561 C CA . VAL A 1 70 ? 1.995 11.662 -0.970 1.00 96.75 70 VAL A CA 1
ATOM 562 C C . VAL A 1 70 ? 0.911 11.543 0.103 1.00 96.75 70 VAL A C 1
ATOM 564 O O . VAL A 1 70 ? 1.034 10.729 1.016 1.00 96.75 70 VAL A O 1
ATOM 567 N N . ASN A 1 71 ? -0.180 12.306 -0.017 1.00 94.25 71 ASN A N 1
ATOM 568 C CA . ASN A 1 71 ? -1.278 12.260 0.944 1.00 94.25 71 ASN A CA 1
ATOM 569 C C . ASN A 1 71 ? -1.914 10.864 1.044 1.00 94.25 71 ASN A C 1
ATOM 571 O O . ASN A 1 71 ? -2.095 10.353 2.150 1.00 94.25 71 ASN A O 1
ATOM 575 N N . LYS A 1 72 ? -2.234 10.241 -0.094 1.00 94.81 72 LYS A N 1
ATOM 576 C CA . LYS A 1 72 ? -2.905 8.936 -0.131 1.00 94.81 72 LYS A CA 1
ATOM 577 C C . LYS A 1 72 ? -1.978 7.799 0.296 1.00 94.81 72 LYS A C 1
ATOM 579 O O . LYS A 1 72 ? -2.405 6.955 1.076 1.00 94.81 72 LYS A O 1
ATOM 584 N N . VAL A 1 73 ? -0.703 7.824 -0.102 1.00 96.31 73 VAL A N 1
ATOM 585 C CA . VAL A 1 73 ? 0.292 6.824 0.327 1.00 96.31 73 VAL A CA 1
ATOM 586 C C . VAL A 1 73 ? 0.494 6.861 1.843 1.00 96.31 73 VAL A C 1
ATOM 588 O O . VAL A 1 73 ? 0.487 5.815 2.486 1.00 96.31 73 VAL A O 1
ATOM 591 N N . LEU A 1 74 ? 0.611 8.047 2.452 1.00 96.88 74 LEU A N 1
ATOM 592 C CA . LEU A 1 74 ? 0.767 8.153 3.909 1.00 96.88 74 LEU A CA 1
ATOM 593 C C . LEU A 1 74 ? -0.463 7.632 4.665 1.00 96.88 74 LEU A C 1
ATOM 595 O O . LEU A 1 74 ? -0.321 6.931 5.668 1.00 96.88 74 LEU A O 1
ATOM 599 N N . LYS A 1 75 ? -1.670 7.941 4.177 1.00 96.44 75 LYS A N 1
ATOM 600 C CA . LYS A 1 75 ? -2.920 7.433 4.760 1.00 96.44 75 LYS A CA 1
ATOM 601 C C . LYS A 1 75 ? -3.007 5.910 4.657 1.00 96.44 75 LYS A C 1
ATOM 603 O O . LYS A 1 75 ? -3.329 5.259 5.650 1.00 96.44 75 LYS A O 1
ATOM 608 N N . ASP A 1 76 ? -2.648 5.346 3.506 1.00 96.88 76 ASP A N 1
ATOM 609 C CA . ASP A 1 76 ? -2.615 3.898 3.279 1.00 96.88 76 ASP A CA 1
ATOM 610 C C . ASP A 1 76 ? -1.613 3.186 4.207 1.00 96.88 76 ASP A C 1
ATOM 612 O O . ASP A 1 76 ? -1.959 2.184 4.834 1.00 96.88 76 ASP A O 1
ATOM 616 N N . VAL A 1 77 ? -0.410 3.744 4.401 1.00 98.19 77 VAL A N 1
ATOM 617 C CA . VAL A 1 77 ? 0.582 3.211 5.358 1.00 98.19 77 VAL A CA 1
ATOM 618 C C . VAL A 1 77 ? 0.016 3.157 6.780 1.00 98.19 77 VAL A C 1
ATOM 620 O O . VAL A 1 77 ? 0.179 2.144 7.465 1.00 98.19 77 VAL A O 1
ATOM 623 N N . ILE A 1 78 ? -0.679 4.207 7.233 1.00 97.75 78 ILE A N 1
ATOM 624 C CA . ILE A 1 78 ? -1.283 4.241 8.574 1.00 97.75 78 ILE A CA 1
ATOM 625 C C . ILE A 1 78 ? -2.387 3.186 8.700 1.00 97.75 78 ILE A C 1
ATOM 627 O O . ILE A 1 78 ? -2.398 2.425 9.669 1.00 97.75 78 ILE A O 1
ATOM 631 N N . VAL A 1 79 ? -3.291 3.106 7.720 1.00 97.62 79 VAL A N 1
ATOM 632 C CA . VAL A 1 79 ? -4.396 2.134 7.715 1.00 97.62 79 VAL A CA 1
ATOM 633 C C . VAL A 1 79 ? -3.868 0.697 7.726 1.00 97.62 79 VAL A C 1
ATOM 635 O O . VAL A 1 79 ? -4.323 -0.124 8.531 1.00 97.62 79 VAL A O 1
ATOM 638 N N . LYS A 1 80 ? -2.875 0.388 6.884 1.00 97.62 80 LYS A N 1
ATOM 639 C CA . LYS A 1 80 ? -2.235 -0.933 6.832 1.00 97.62 80 LYS A CA 1
ATOM 640 C C . LYS A 1 80 ? -1.517 -1.258 8.134 1.00 97.62 80 LYS A C 1
ATOM 642 O O . LYS A 1 80 ? -1.717 -2.341 8.673 1.00 97.62 80 LYS A O 1
ATOM 647 N N . SER A 1 81 ? -0.752 -0.317 8.686 1.00 98.44 81 SER A N 1
ATOM 648 C CA . SER A 1 81 ? -0.061 -0.491 9.969 1.00 98.44 81 SER A CA 1
ATOM 649 C C . SER A 1 81 ? -1.035 -0.789 11.117 1.00 98.44 81 SER A C 1
ATOM 651 O O . SER A 1 81 ? -0.831 -1.734 11.882 1.00 98.44 81 SER A O 1
ATOM 653 N N . LYS A 1 82 ? -2.150 -0.051 11.206 1.00 98.19 82 LYS A N 1
ATOM 654 C CA . LYS A 1 82 ? -3.195 -0.294 12.213 1.00 98.19 82 LYS A CA 1
ATOM 655 C C . LYS A 1 82 ? -3.917 -1.621 12.007 1.00 98.19 82 LYS A C 1
ATOM 657 O O . LYS A 1 82 ? -4.115 -2.341 12.982 1.00 98.19 82 LYS A O 1
ATOM 662 N N . THR A 1 83 ? -4.220 -1.984 10.761 1.00 98.00 83 THR A N 1
ATOM 663 C CA . THR A 1 83 ? -4.784 -3.301 10.425 1.00 98.00 83 THR A CA 1
ATOM 664 C C . THR A 1 83 ? -3.842 -4.426 10.872 1.00 98.00 83 THR A C 1
ATOM 666 O O . THR A 1 83 ? -4.254 -5.328 11.595 1.00 98.00 83 THR A O 1
ATOM 669 N N . LEU A 1 84 ? -2.551 -4.341 10.531 1.00 97.56 84 LEU A N 1
ATOM 670 C CA . LEU A 1 84 ? -1.533 -5.317 10.943 1.00 97.56 84 LEU A CA 1
ATOM 671 C C . LEU A 1 84 ? -1.312 -5.350 12.467 1.00 97.56 84 LEU A C 1
ATOM 673 O O . LEU A 1 84 ? -0.914 -6.380 13.001 1.00 97.56 84 LEU A O 1
ATOM 677 N N . SER A 1 85 ? -1.623 -4.259 13.172 1.00 97.94 85 SER A N 1
ATOM 678 C CA . SER A 1 85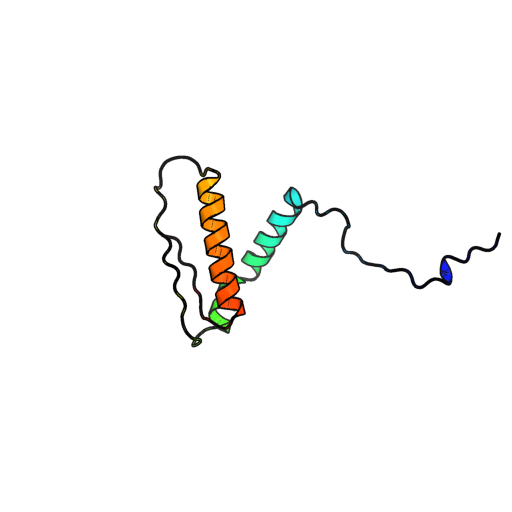 ? -1.595 -4.180 14.640 1.00 97.94 85 SER A CA 1
ATOM 679 C C . SER A 1 85 ? -2.858 -4.737 15.319 1.00 97.94 85 SER A C 1
ATOM 681 O O . SER A 1 85 ? -2.970 -4.655 16.539 1.00 97.94 85 SER A O 1
ATOM 683 N N . GLY A 1 86 ? -3.820 -5.277 14.561 1.00 97.62 86 GLY A N 1
ATOM 684 C CA . GLY A 1 86 ? -5.011 -5.941 15.101 1.00 97.62 86 GLY A CA 1
ATOM 685 C C . GLY A 1 86 ? -6.301 -5.119 15.088 1.00 97.62 86 GLY A C 1
ATOM 686 O O . GLY A 1 86 ? -7.327 -5.625 15.543 1.00 97.62 86 GLY A O 1
ATOM 687 N N . PHE A 1 87 ? -6.276 -3.883 14.581 1.00 98.44 87 PHE A N 1
ATOM 688 C CA . PHE A 1 87 ? -7.446 -3.001 14.554 1.00 98.44 87 PHE A CA 1
ATOM 689 C C . PHE A 1 87 ? -8.334 -3.264 13.335 1.00 98.44 87 PHE A C 1
ATOM 691 O O . PHE A 1 87 ? -7.844 -3.535 12.236 1.00 98.44 87 PHE A O 1
ATOM 698 N N . ASP A 1 88 ? -9.640 -3.056 13.494 1.00 97.81 88 ASP A N 1
ATOM 699 C CA . ASP A 1 88 ? -10.529 -2.852 12.352 1.00 97.81 88 ASP A CA 1
ATOM 700 C C . ASP A 1 88 ? -10.332 -1.420 11.836 1.00 97.81 88 ASP A C 1
ATOM 702 O O . ASP A 1 88 ? -10.929 -0.468 12.341 1.00 97.81 88 ASP A O 1
ATOM 706 N N . ALA A 1 89 ? -9.411 -1.253 10.883 1.00 97.62 89 ALA A N 1
ATOM 707 C CA . ALA A 1 89 ? -9.088 0.050 10.298 1.00 97.62 89 ALA A CA 1
ATOM 708 C C . ALA A 1 89 ? -9.662 0.221 8.877 1.00 97.62 89 ALA A C 1
ATOM 710 O O . ALA A 1 89 ? -8.945 -0.058 7.912 1.00 97.62 89 ALA A O 1
ATOM 711 N N . PRO A 1 90 ? -10.952 0.573 8.703 1.00 95.69 90 PRO A N 1
ATOM 712 C CA . PRO A 1 90 ? -11.519 0.797 7.379 1.00 95.69 90 PRO A CA 1
ATOM 713 C C . PRO A 1 90 ? -10.978 2.098 6.780 1.00 95.69 90 PRO A C 1
ATOM 715 O O . PRO A 1 90 ? -10.853 3.112 7.467 1.00 95.69 90 PRO A O 1
ATOM 718 N N . TYR A 1 91 ? -10.699 2.077 5.479 1.00 93.75 91 TYR A N 1
ATOM 719 C CA . TYR A 1 91 ? -10.428 3.282 4.705 1.00 93.75 91 TYR A CA 1
ATOM 720 C C . TYR A 1 91 ? -11.661 3.618 3.871 1.00 93.75 91 TYR A C 1
ATOM 722 O O . TYR A 1 91 ? -12.116 2.800 3.069 1.00 93.75 91 TYR A O 1
ATOM 730 N N . VAL A 1 92 ? -12.216 4.806 4.096 1.00 86.38 92 VAL A N 1
ATOM 731 C CA . VAL A 1 92 ? -13.354 5.337 3.345 1.00 86.38 92 VAL A CA 1
ATOM 732 C C . VAL A 1 92 ? -12.887 6.641 2.706 1.00 86.38 92 VAL A C 1
ATOM 734 O O . VAL A 1 92 ? -12.688 7.613 3.439 1.00 86.38 92 VAL A O 1
ATOM 737 N N . PRO A 1 93 ? -12.635 6.662 1.387 1.00 81.62 93 PRO A N 1
ATOM 738 C CA . PRO A 1 93 ? -12.321 7.904 0.700 1.00 81.62 93 PRO A CA 1
ATOM 739 C C . PRO A 1 93 ? -13.541 8.832 0.721 1.00 81.62 93 PRO A C 1
ATOM 741 O O . PRO A 1 93 ? -14.675 8.367 0.583 1.00 81.62 93 PRO A O 1
ATOM 744 N N . GLY A 1 94 ? -13.286 10.122 0.945 1.00 69.44 94 GLY A N 1
ATOM 745 C CA . GLY A 1 94 ? -14.278 11.194 0.828 1.00 69.44 94 GLY A CA 1
ATOM 746 C C . GLY A 1 94 ? -14.476 11.657 -0.605 1.00 69.44 94 GLY A C 1
ATOM 747 O O . GLY A 1 94 ? -13.541 11.465 -1.417 1.00 69.44 94 GLY A O 1
#

pLDDT: mean 93.17, std 6.8, range [57.06, 98.44]